Protein 1TUH (pdb70)

Solvent-accessible surface area: 7137 Å² total; per-residue (Å²): 144,120,4,52,105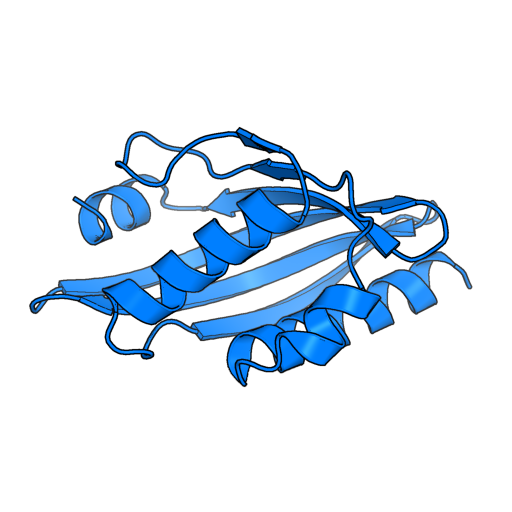,3,0,87,10,4,102,119,11,16,63,5,33,53,87,46,55,68,168,31,3,52,97,10,8,8,87,87,0,13,10,26,7,43,30,232,20,234,9,28,28,106,32,130,4,54,129,25,0,38,46,0,16,44,78,6,23,61,71,5,75,47,48,10,73,6,77,56,89,108,30,93,101,41,155,96,2,115,1,56,0,52,4,97,6,27,0,91,60,82,92,62,146,1,82,3,14,5,46,10,35,12,60,38,113,140,34,80,4,45,24,0,108,10,85,19,208,63,57,190,35,0,29,80,4,14,203

Radius of gyration: 13.91 Å; Cα contacts (8 Å, |Δi|>4): 269; chains: 1; bounding box: 38×31×29 Å

Nearest PDB structures (foldseek):
  1tuh-assembly1_A-2  TM=1.008E+00  e=2.191E-26  uncultured bacterium
  3g8z-assembly1_A-2  TM=9.277E-01  e=1.223E-09  Xanthomonas campestris pv. campestris
  3fgy-assembly1_B  TM=8.452E-01  e=3.085E-08  Paraburkholderia xenovorans LB400
  4j8t-assembly5_D-2  TM=7.776E-01  e=1.574E-06  Pseudomonas aeruginosa PAO1
  3dmc-assembly1_B  TM=8.198E-01  e=9.158E-06  Trichormus variabilis ATCC 29413

Foldseek 3Di:
DLQVLLLVLVVVLLVCLLVVVVVSNVVQADQQAWEAADDDFPLGDIQTGPVSVVVSSCCQCVQQVRFWHWAWDDWDTDPQNWIKTWTWIWGHHPHDIGTWIWIWIFDDDPRHTRYIYIDIPPSVRVRVRRD

InterPro domains:
  IPR032710 NTF2-like domain superfamily [SSF54427] (18-148)
  IPR037401 SnoaL-like domain [PF12680] (28-132)

Sequence (131 aa):
NEAEQNAETVRRGYAAFNSGDMKTLTELFDENASWHTPGRSRIAGDHKGREAIFAQFGRYGGETGGTFKAVLLHVLKSDDGRVIGIHRNTAERGGKRLDVGCCIVFEFKNGRVIDGREHFYDLYAWDEFWR

Organism: NCBI:txid77133

B-factor: mean 35.03, std 8.82, range [21.91, 70.05]

Secondary structure (DSSP, 8-state):
-HHHHHHHHHHHHHHHHHHT-HHHHHHHEEEEEEEEE-SSSTT-EEEESHHHHHHHHHHHHHTTTT--EEEEEEEEE-TTS-EEEEEEEEEEETTEEEEEEEEEEEEEETTEEEEEEEEESSHHHHHHHH-

CATH classification: 3.10.450.50

Structure (mmCIF, N/CA/C/O backbone):
data_1TUH
#
_entry.id   1TUH
#
_cell.length_a   60.728
_cell.length_b   60.728
_cell.length_c   89.910
_cell.angle_alpha   90.00
_cell.angle_beta   90.00
_cell.angle_gamma   90.00
#
_symmetry.space_group_name_H-M   'P 41 21 2'
#
loop_
_entity.id
_entity.type
_entity.pdbx_description
1 polymer 'hypothetical protein EGC068'
2 non-polymer 'ACETATE ION'
3 water water
#
loop_
_atom_site.group_PDB
_atom_site.id
_atom_site.type_symbol
_atom_site.label_atom_id
_atom_site.label_alt_id
_atom_site.label_comp_id
_atom_site.label_asym_id
_atom_site.label_entity_id
_atom_site.label_seq_id
_atom_site.pdbx_PDB_ins_code
_atom_site.Cartn_x
_atom_site.Cartn_y
_atom_site.Cartn_z
_atom_site.occupancy
_atom_site.B_iso_or_equiv
_atom_site.auth_seq_id
_atom_site.auth_comp_id
_atom_site.auth_asym_id
_atom_site.auth_atom_id
_atom_site.pdbx_PDB_model_num
ATOM 1 N N . ASN A 1 26 ? 19.006 29.278 41.491 1.00 45.03 19 ASN A N 1
ATOM 2 C CA . ASN 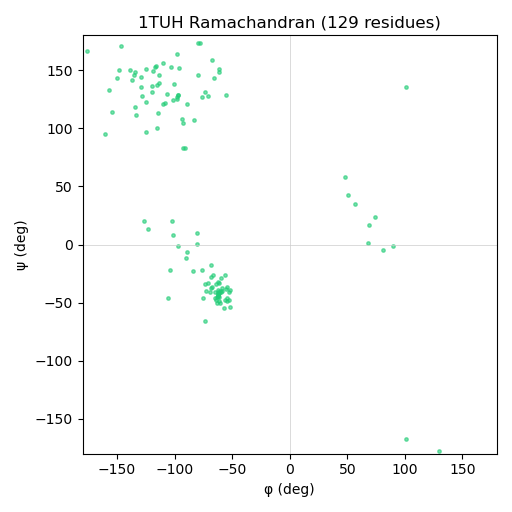A 1 26 ? 18.950 28.383 40.292 1.00 44.21 19 ASN A CA 1
ATOM 3 C C . ASN A 1 26 ? 17.533 27.937 39.875 1.00 42.10 19 ASN A C 1
ATOM 4 O O . ASN A 1 26 ? 16.570 28.099 40.613 1.00 39.35 19 ASN A O 1
ATOM 9 N N . GLU A 1 27 ? 17.441 27.429 38.659 1.00 40.68 20 GLU A N 1
ATOM 10 C CA . GLU A 1 27 ? 16.225 26.887 38.121 1.00 40.23 20 GLU A CA 1
ATOM 11 C C . GLU A 1 27 ? 15.651 25.840 39.061 1.00 35.83 20 GLU A C 1
ATOM 12 O O . GLU A 1 27 ? 14.442 25.841 39.328 1.00 34.32 20 GLU A O 1
ATOM 18 N N . ALA A 1 28 ? 16.507 24.939 39.515 1.00 34.00 21 ALA A N 1
ATOM 19 C CA . ALA A 1 28 ? 16.021 23.818 40.322 1.00 33.84 21 ALA A CA 1
ATOM 20 C C . ALA A 1 28 ? 15.392 24.354 41.608 1.00 32.93 21 ALA A C 1
ATOM 21 O O . ALA A 1 28 ? 14.326 23.901 42.015 1.00 29.79 21 ALA A O 1
ATOM 23 N N . GLU A 1 29 ? 16.014 25.347 42.250 1.00 31.40 22 GLU A N 1
ATOM 24 C CA . GLU A 1 29 ? 15.400 25.885 43.448 1.00 30.32 22 GLU A CA 1
ATOM 25 C C . GLU A 1 29 ? 14.162 26.695 43.200 1.00 28.41 22 GLU A C 1
ATOM 26 O O . GLU A 1 29 ? 13.233 26.659 43.986 1.00 26.65 22 GLU A O 1
ATOM 32 N N . GLN A 1 30 ? 14.080 27.407 42.078 1.00 28.10 23 GLN A N 1
ATOM 33 C CA . GLN A 1 30 ? 12.828 28.096 41.740 1.00 27.48 23 GLN A CA 1
ATOM 34 C C . GLN A 1 30 ? 11.686 27.084 41.557 1.00 25.96 23 GLN A C 1
ATOM 35 O O . GLN A 1 30 ? 10.611 27.276 42.024 1.00 25.46 23 GLN A O 1
ATOM 41 N N . ASN A 1 31 ? 12.004 25.970 40.941 1.00 24.93 24 ASN A N 1
ATOM 42 C CA . ASN A 1 31 ? 10.969 24.922 40.759 1.00 25.49 24 ASN A CA 1
ATOM 43 C C . ASN A 1 31 ? 10.573 24.325 42.092 1.00 23.95 24 ASN A C 1
ATOM 44 O O . ASN A 1 31 ? 9.404 24.059 42.319 1.00 25.17 24 ASN A O 1
ATOM 49 N N . ALA A 1 32 ? 11.526 24.169 43.029 1.00 24.77 25 ALA A N 1
ATOM 50 C CA . ALA A 1 32 ? 11.217 23.724 44.375 1.00 25.17 25 ALA A CA 1
ATOM 51 C C . ALA A 1 32 ? 10.297 24.716 45.069 1.00 24.39 25 ALA A C 1
ATOM 52 O O . ALA A 1 32 ? 9.351 24.309 45.753 1.00 23.58 25 ALA A O 1
ATOM 54 N N . GLU A 1 33 ? 10.586 26.034 44.951 1.00 25.16 26 GLU A N 1
ATOM 55 C CA . GLU A 1 33 ? 9.722 27.049 45.494 1.00 26.56 26 GLU A CA 1
ATOM 56 C C . GLU A 1 33 ? 8.311 26.974 44.920 1.00 25.72 26 GLU A C 1
ATOM 57 O O . GLU A 1 33 ? 7.329 27.180 45.612 1.00 26.13 26 GLU A O 1
ATOM 63 N N . THR A 1 34 ? 8.226 26.700 43.630 1.00 26.34 27 THR A N 1
ATOM 64 C CA . THR A 1 34 ? 6.913 26.614 42.975 1.00 25.73 27 THR A CA 1
ATOM 65 C C . THR A 1 34 ? 6.132 25.403 43.578 1.00 25.24 27 THR A C 1
ATOM 66 O O . THR A 1 34 ? 4.934 25.498 43.840 1.00 24.31 27 THR A O 1
ATOM 70 N N . VAL A 1 35 ? 6.840 24.282 43.799 1.00 24.27 28 VAL A N 1
ATOM 71 C CA . VAL A 1 35 ? 6.163 23.092 44.414 1.00 23.88 28 VAL A CA 1
ATOM 72 C C . VAL A 1 35 ? 5.644 23.458 45.788 1.00 23.80 28 VAL A C 1
ATOM 73 O O . VAL A 1 35 ? 4.519 23.092 46.159 1.00 23.43 28 VAL A O 1
ATOM 77 N N . ARG A 1 36 ? 6.465 24.155 46.600 1.00 23.35 29 ARG A N 1
ATOM 78 C CA . ARG A 1 36 ? 6.001 24.511 47.921 1.00 25.00 29 ARG A CA 1
ATOM 79 C C . ARG A 1 36 ? 4.759 25.415 47.910 1.00 24.57 29 ARG A C 1
ATOM 80 O O . ARG A 1 36 ? 3.828 25.217 48.721 1.00 28.25 29 ARG A O 1
ATOM 88 N N . ARG A 1 37 ? 4.761 26.376 47.006 1.00 27.90 30 ARG A N 1
ATOM 89 C CA . ARG A 1 37 ? 3.637 27.287 46.778 1.00 29.25 30 ARG A CA 1
ATOM 90 C C . ARG A 1 37 ? 2.409 26.495 46.358 1.00 28.58 30 ARG A C 1
ATOM 91 O O . ARG A 1 37 ? 1.309 26.792 46.784 1.00 27.02 30 ARG A O 1
ATOM 99 N N . GLY A 1 38 ? 2.613 25.482 45.520 1.00 28.20 31 GLY A N 1
ATOM 100 C CA . GLY A 1 38 ? 1.492 24.658 45.074 1.00 28.04 31 GLY A CA 1
ATOM 101 C C . GLY A 1 38 ? 0.885 23.786 46.140 1.00 27.16 31 GLY A C 1
ATOM 102 O O . GLY A 1 38 ? -0.320 23.700 46.245 1.00 27.28 31 GLY A O 1
ATOM 103 N N . TYR A 1 39 ? 1.697 23.174 47.002 1.00 27.77 32 TYR A N 1
ATOM 104 C CA . TYR A 1 39 ? 1.073 22.405 48.092 1.00 26.57 32 TYR A CA 1
ATOM 105 C C . TYR A 1 39 ? 0.229 23.344 49.011 1.00 28.31 32 TYR A C 1
ATOM 106 O O . TYR A 1 39 ? -0.859 22.971 49.488 1.00 27.43 32 TYR A O 1
ATOM 115 N N . ALA A 1 40 ? 0.780 24.537 49.283 1.00 30.01 33 ALA A N 1
ATOM 116 C CA . ALA A 1 40 ? 0.096 25.540 50.154 1.00 30.21 33 ALA A CA 1
ATOM 117 C C . ALA A 1 40 ? -1.210 25.991 49.529 1.00 29.76 33 ALA A C 1
ATOM 118 O O . ALA A 1 40 ? -2.241 25.990 50.187 1.00 30.34 33 ALA A O 1
ATOM 120 N N . ALA A 1 41 ? -1.173 26.280 48.246 1.00 31.37 34 ALA A N 1
ATOM 121 C CA . ALA A 1 41 ? -2.385 26.684 47.494 1.00 31.58 34 ALA A CA 1
ATOM 122 C C . ALA A 1 41 ? -3.410 25.541 47.334 1.00 32.95 34 ALA A C 1
ATOM 123 O O . ALA A 1 41 ? -4.614 25.750 47.477 1.00 32.69 34 ALA A O 1
ATOM 125 N N . PHE A 1 42 ? -2.929 24.322 47.142 1.00 32.84 35 PHE A N 1
ATOM 126 C CA . PHE A 1 42 ? -3.791 23.168 47.187 1.00 33.28 35 PHE A CA 1
ATOM 127 C C . PHE A 1 42 ? -4.447 23.051 48.543 1.00 34.02 35 PHE A C 1
ATOM 128 O O . PHE A 1 42 ? -5.654 22.918 48.618 1.00 32.74 35 PHE A O 1
ATOM 136 N N . ASN A 1 43 ? -3.660 23.116 49.614 1.00 33.71 36 ASN A N 1
ATOM 137 C CA . ASN A 1 43 ? -4.201 22.864 50.941 1.00 35.73 36 ASN A CA 1
ATOM 138 C C . ASN A 1 43 ? -5.206 23.962 51.358 1.00 39.28 36 ASN A C 1
ATOM 139 O O . ASN A 1 43 ? 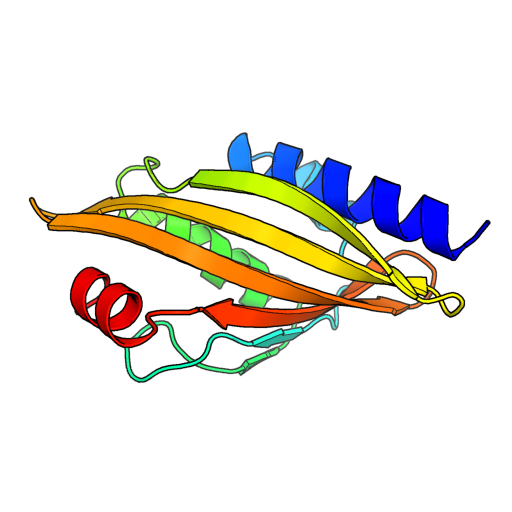-6.137 23.681 52.123 1.00 40.69 36 ASN A O 1
ATOM 144 N N . SER A 1 44 ? -5.064 25.168 50.807 1.00 40.60 37 SER A N 1
ATOM 145 C CA . SER A 1 44 ? -5.991 26.251 51.153 1.00 41.16 37 SER A CA 1
ATOM 146 C C . SER A 1 44 ? -7.113 26.429 50.147 1.00 42.95 37 SER A C 1
ATOM 147 O O . SER A 1 44 ? -7.984 27.277 50.336 1.00 42.99 37 SER A O 1
ATOM 150 N N . GLY A 1 45 ? -7.119 25.625 49.084 1.00 42.90 38 GLY A N 1
ATOM 151 C CA . GLY A 1 45 ? -8.127 25.732 48.023 1.00 42.83 38 GLY A CA 1
ATOM 152 C C . GLY A 1 45 ? -7.964 26.907 47.098 1.00 43.72 38 GLY A C 1
ATOM 153 O O . GLY A 1 45 ? -8.933 27.359 46.481 1.00 44.89 38 GLY A O 1
ATOM 154 N N . ASP A 1 46 ? -6.755 27.420 46.990 1.00 42.74 39 ASP A N 1
ATOM 155 C CA . ASP A 1 46 ? -6.491 28.631 46.258 1.00 43.27 39 ASP A CA 1
ATOM 156 C C . ASP A 1 46 ? -6.167 28.256 44.829 1.00 43.52 39 ASP A C 1
ATOM 157 O O . ASP A 1 46 ? -5.041 28.181 44.424 1.00 42.20 39 ASP A O 1
ATOM 162 N N . MET A 1 47 ? -7.230 28.051 44.057 1.00 45.35 40 MET A N 1
ATOM 163 C CA . MET A 1 47 ? -7.103 27.540 42.689 1.00 45.31 40 MET A CA 1
ATOM 164 C C . MET 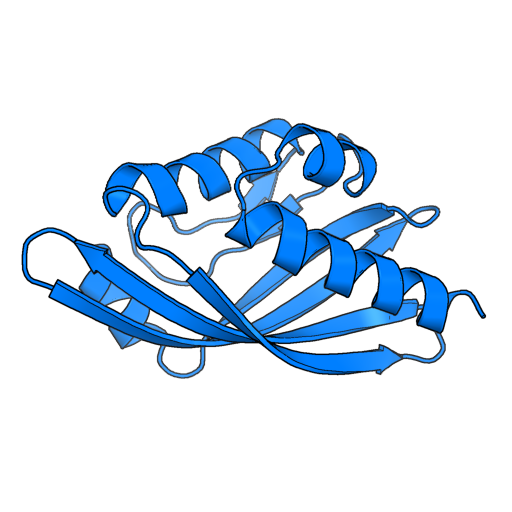A 1 47 ? -6.634 28.621 41.737 1.00 45.33 40 MET A C 1
ATOM 165 O O . MET A 1 47 ? -6.007 28.338 40.712 1.00 45.26 40 MET A O 1
ATOM 170 N N . LYS A 1 48 ? -6.830 29.889 42.077 1.00 46.45 41 LYS A N 1
ATOM 171 C CA . LYS A 1 48 ? -6.211 30.946 41.289 1.00 45.62 41 LYS A CA 1
ATOM 172 C C . LYS A 1 48 ? -4.656 30.915 41.265 1.00 45.02 41 LYS A C 1
ATOM 173 O O . LYS A 1 48 ? -4.001 31.046 40.200 1.00 44.27 41 LYS A O 1
ATOM 179 N N . THR A 1 49 ? -4.034 30.786 42.444 1.00 42.22 42 THR A N 1
ATOM 180 C CA . THR A 1 49 ? -2.593 30.628 42.458 1.00 41.31 42 THR A CA 1
ATOM 181 C C . THR A 1 49 ? -2.209 29.323 41.785 1.00 37.99 42 THR A C 1
ATOM 182 O O . THR A 1 49 ? -1.303 29.253 40.977 1.00 36.48 42 THR A O 1
ATOM 186 N N . LEU A 1 50 ? -2.913 28.263 42.130 1.00 39.60 43 LEU A N 1
ATOM 187 C CA . LEU A 1 50 ? -2.568 26.938 41.593 1.00 40.23 43 LEU A CA 1
ATOM 188 C C . LEU A 1 50 ? -2.522 26.955 40.033 1.00 40.94 43 LEU A C 1
ATOM 189 O O . LEU A 1 50 ? -1.615 26.390 39.389 1.00 40.48 43 LEU A O 1
ATOM 194 N N . THR A 1 51 ? -3.421 27.715 39.395 1.00 41.56 44 THR A N 1
ATOM 195 C CA . THR A 1 51 ? -3.369 28.007 37.925 1.00 41.08 44 THR A CA 1
ATOM 196 C C . THR A 1 51 ? -2.147 28.586 37.334 1.00 40.91 44 THR A C 1
ATOM 197 O O . THR A 1 51 ? -1.698 28.186 36.246 1.00 42.59 44 THR A O 1
ATOM 201 N N . GLU A 1 52 ? -1.634 29.581 38.007 1.00 39.07 45 GLU A N 1
ATOM 202 C CA . GLU A 1 52 ? -0.435 30.222 37.589 1.00 40.36 45 GLU A CA 1
ATOM 203 C C . GLU A 1 52 ? 0.683 29.201 37.548 1.00 38.12 45 GLU A C 1
ATOM 204 O O . GLU A 1 52 ? 1.653 29.416 36.857 1.00 40.41 45 GLU A O 1
ATOM 210 N N . LEU A 1 53 ? 0.623 28.163 38.377 1.00 34.44 46 LEU A N 1
ATOM 211 C CA . LEU A 1 53 ? 1.804 27.270 38.519 1.00 31.76 46 LEU A CA 1
ATOM 212 C C . LEU A 1 53 ? 1.849 26.103 37.564 1.00 29.83 46 LEU A C 1
ATOM 213 O O . LEU A 1 53 ? 2.862 25.374 37.543 1.00 29.13 46 LEU A O 1
ATOM 218 N N . PHE A 1 54 ? 0.742 25.836 36.869 1.00 28.90 47 PHE A N 1
ATOM 219 C CA . PHE A 1 54 ? 0.631 24.686 35.952 1.00 28.15 47 PHE A CA 1
ATOM 220 C C . PHE A 1 54 ? 0.501 25.176 34.505 1.00 27.33 47 PHE A C 1
ATOM 221 O O . PHE A 1 54 ? -0.228 26.127 34.251 1.00 27.36 47 PHE A O 1
ATOM 229 N N . ASP A 1 55 ? 1.175 24.506 33.612 1.00 26.33 48 ASP A N 1
ATOM 230 C CA . ASP A 1 55 ? 1.032 24.719 32.191 1.00 27.94 48 ASP A CA 1
ATOM 231 C C . ASP A 1 55 ? -0.399 24.287 31.849 1.00 28.16 48 ASP A C 1
ATOM 232 O O . ASP A 1 55 ? -0.891 23.314 32.380 1.00 26.85 48 ASP A O 1
ATOM 237 N N . GLU A 1 56 ? -1.039 25.004 30.916 1.00 28.46 49 GLU A N 1
ATOM 238 C CA . GLU A 1 56 ? -2.363 24.602 30.464 1.00 28.17 49 GLU A CA 1
ATOM 239 C C . GLU A 1 56 ? -2.466 23.167 29.903 1.00 27.61 49 GLU A C 1
ATOM 240 O O . GLU A 1 56 ? -3.567 22.654 29.863 1.00 29.27 49 GLU A O 1
ATOM 246 N N . ASN A 1 57 ? -1.361 22.605 29.367 1.00 26.91 50 ASN A N 1
ATOM 247 C CA . ASN A 1 57 ? -1.269 21.225 28.856 1.00 25.65 50 ASN A CA 1
ATOM 248 C C . ASN A 1 57 ? -0.562 20.231 29.801 1.00 25.72 50 ASN A C 1
ATOM 249 O O . ASN A 1 57 ? -0.220 19.141 29.368 1.00 24.86 50 ASN A O 1
ATOM 254 N N . ALA A 1 58 ? -0.487 20.589 31.097 1.00 25.83 51 ALA A N 1
ATOM 255 C CA . ALA A 1 58 ? 0.049 19.680 32.153 1.00 25.12 51 ALA A CA 1
ATOM 256 C C . ALA A 1 58 ? -0.820 18.412 32.241 1.00 25.54 51 ALA A C 1
ATOM 257 O O . ALA A 1 58 ? -2.048 18.471 32.029 1.00 25.75 51 ALA A O 1
ATOM 259 N N . SER A 1 59 ? -0.187 17.323 32.649 1.00 25.34 52 SER A N 1
ATOM 260 C CA . SER A 1 59 ? -0.856 16.084 33.042 1.00 25.74 52 SER A CA 1
ATOM 261 C C . SER A 1 59 ? -0.623 15.706 34.496 1.00 26.92 52 SER A C 1
ATOM 262 O O . SER A 1 59 ? 0.421 16.025 35.098 1.00 24.54 52 SER A O 1
ATOM 265 N N . TRP A 1 60 ? -1.575 14.983 35.058 1.00 25.48 53 TRP A N 1
ATOM 266 C CA . TRP A 1 60 ? -1.499 14.443 36.383 1.00 26.03 53 TRP A CA 1
ATOM 267 C C . TRP A 1 60 ? -1.810 12.946 36.375 1.00 27.91 53 TRP A C 1
ATOM 268 O O . TRP A 1 60 ? -2.778 12.502 35.753 1.00 30.05 53 TRP A O 1
ATOM 279 N N . HIS A 1 61 ? -0.928 12.149 36.960 1.00 27.00 54 HIS A N 1
ATOM 280 C CA . HIS A 1 61 ? -1.011 10.709 36.860 1.00 27.64 54 HIS A CA 1
ATOM 281 C C . HIS A 1 61 ? -1.290 10.099 38.231 1.00 28.74 54 HIS A C 1
ATOM 282 O O . HIS A 1 61 ? -0.515 10.200 39.148 1.00 26.76 54 HIS A O 1
ATOM 289 N N . THR A 1 62 ? -2.468 9.511 38.377 1.00 28.46 55 THR A N 1
ATOM 290 C CA . THR A 1 62 ? -2.861 8.848 39.580 1.00 28.95 55 THR A CA 1
ATOM 291 C C . THR A 1 62 ? -2.878 7.336 39.364 1.00 29.80 55 THR A C 1
ATOM 292 O O . THR A 1 62 ? -3.613 6.802 38.472 1.00 28.79 55 THR A O 1
ATOM 296 N N . PRO A 1 63 ? -2.110 6.618 40.154 1.00 30.61 56 PRO A N 1
ATOM 297 C CA . PRO A 1 63 ? -2.011 5.197 39.956 1.00 30.23 56 PRO A CA 1
ATOM 298 C C . PRO A 1 63 ? -3.246 4.497 40.567 1.00 30.17 56 PRO A C 1
ATOM 299 O O . PRO A 1 63 ? -4.047 5.109 41.296 1.00 28.81 56 PRO A O 1
ATOM 303 N N . GLY A 1 64 ? -3.316 3.197 40.317 1.00 32.43 57 GLY A N 1
ATOM 304 C CA . GLY A 1 64 ? -4.276 2.364 41.022 1.00 32.25 57 GLY A CA 1
ATOM 305 C C . GLY A 1 64 ? -5.513 2.042 40.224 1.00 35.46 57 GLY A C 1
ATOM 306 O O . GLY A 1 64 ? -5.564 2.248 39.021 1.00 32.52 57 GLY A O 1
ATOM 307 N N . ARG A 1 65 ? -6.489 1.514 40.935 1.00 37.48 58 ARG A N 1
ATOM 308 C CA . ARG A 1 65 ? -7.660 0.952 40.270 1.00 40.79 58 ARG A CA 1
ATOM 309 C C . ARG A 1 65 ? -8.954 1.582 40.715 1.00 42.02 58 ARG A C 1
ATOM 310 O O . ARG A 1 65 ? -9.994 1.059 40.416 1.00 45.95 58 ARG A O 1
ATOM 318 N N . SER A 1 66 ? -8.916 2.704 41.402 1.00 41.28 59 SER A N 1
ATOM 319 C CA . SER A 1 66 ? -10.108 3.373 41.853 1.00 41.13 59 SER A CA 1
ATOM 320 C C . SER A 1 66 ? -10.754 4.144 40.704 1.00 41.59 59 SER A C 1
ATOM 321 O O . SER A 1 66 ? -10.176 4.296 39.593 1.00 41.01 59 SER A O 1
ATOM 324 N N . ARG A 1 67 ? -11.927 4.682 41.001 1.00 44.01 60 ARG A N 1
ATOM 325 C CA . ARG A 1 67 ? -12.667 5.477 40.026 1.00 44.56 60 ARG A CA 1
ATOM 326 C C . ARG A 1 67 ? -11.941 6.810 39.738 1.00 44.27 60 ARG A C 1
ATOM 327 O O . ARG A 1 67 ? -12.218 7.458 38.718 1.00 44.57 60 ARG A O 1
ATOM 335 N N . ILE A 1 68 ? -11.020 7.213 40.604 1.00 42.59 61 ILE A N 1
ATOM 336 C CA . ILE A 1 68 ? -10.234 8.434 40.289 1.00 41.23 61 ILE A CA 1
ATOM 337 C C . ILE A 1 68 ? -8.813 8.228 39.740 1.00 39.59 61 ILE A C 1
ATOM 338 O O . ILE A 1 68 ? -8.098 9.212 39.499 1.00 37.34 61 ILE A O 1
ATOM 343 N N . ALA A 1 69 ? -8.459 6.983 39.432 1.00 38.52 62 ALA A N 1
ATOM 344 C CA . ALA A 1 69 ? -7.220 6.675 38.775 1.00 38.36 62 ALA A CA 1
ATOM 345 C C . ALA A 1 69 ? -7.142 7.177 37.352 1.00 38.35 62 ALA A C 1
ATOM 346 O O . ALA A 1 69 ? -8.162 7.357 36.699 1.00 38.32 62 ALA A O 1
ATOM 348 N N . GLY A 1 70 ? -5.915 7.323 36.861 1.00 35.02 63 GLY A N 1
ATOM 349 C CA . GLY A 1 70 ? -5.643 7.537 35.455 1.00 35.61 63 GLY A CA 1
ATOM 350 C C . GLY A 1 70 ? -4.731 8.701 35.166 1.00 33.99 63 GLY A C 1
ATOM 351 O O . GLY A 1 70 ? -4.293 9.400 36.093 1.00 31.64 63 GLY A O 1
ATOM 352 N N . ASP A 1 71 ? -4.534 8.916 33.883 1.00 32.76 64 ASP A N 1
ATOM 353 C CA . ASP A 1 71 ? -3.793 10.033 33.346 1.00 32.83 64 ASP A CA 1
ATOM 354 C C . ASP A 1 71 ? -4.820 11.097 33.054 1.00 33.54 64 ASP A C 1
ATOM 355 O O . ASP A 1 71 ? -5.689 10.908 32.193 1.00 36.34 64 ASP A O 1
ATOM 364 N N . HIS A 1 72 ? -4.813 12.143 33.857 1.00 30.15 65 HIS A N 1
ATOM 365 C CA . HIS A 1 72 ? -5.660 13.317 33.623 1.00 31.69 65 HIS A CA 1
ATOM 366 C C . HIS A 1 72 ? -4.820 14.323 32.803 1.00 31.24 65 HIS A C 1
ATOM 367 O O . HIS A 1 72 ? -3.936 14.996 33.360 1.00 29.62 65 HIS A O 1
ATOM 374 N N . LYS A 1 73 ? -5.108 14.431 31.508 1.00 31.80 66 LYS A N 1
ATOM 375 C CA . LYS A 1 73 ? -4.363 15.311 30.589 1.00 31.34 66 LYS A CA 1
ATOM 376 C C . LYS A 1 73 ? -5.066 16.642 30.401 1.00 32.10 66 LYS A C 1
ATOM 377 O O . LYS A 1 73 ? -6.300 16.697 30.057 1.00 30.34 66 LYS A O 1
ATOM 383 N N . GLY A 1 74 ? -4.307 17.724 30.595 1.00 30.31 67 GLY A N 1
ATOM 384 C CA . GLY A 1 74 ? -4.796 19.083 30.545 1.00 29.46 67 GLY A CA 1
ATOM 385 C C . GLY A 1 74 ? -4.998 19.623 31.927 1.00 29.15 67 GLY A C 1
ATOM 386 O O . GLY A 1 74 ? -5.575 18.959 32.807 1.00 28.67 67 GLY A O 1
ATOM 387 N N . ARG A 1 75 ? -4.560 20.856 32.132 1.00 29.53 68 ARG A N 1
ATOM 388 C CA . ARG A 1 75 ? -4.732 21.529 33.405 1.00 29.40 68 ARG A CA 1
ATOM 389 C C . ARG A 1 75 ? -6.170 21.531 33.926 1.00 29.99 68 ARG A C 1
ATOM 390 O O . ARG A 1 75 ? -6.455 21.328 35.094 1.00 27.99 68 ARG A O 1
ATOM 398 N N . GLU A 1 76 ? -7.122 21.706 33.017 1.00 30.04 69 GLU A N 1
ATOM 399 C CA . GLU A 1 76 ? -8.539 21.599 33.427 1.00 28.28 69 GLU A CA 1
ATOM 400 C C . GLU A 1 76 ? -8.913 20.229 34.033 1.00 28.41 69 GLU A C 1
ATOM 401 O O . GLU A 1 76 ? -9.712 20.181 34.982 1.00 27.09 69 GLU A O 1
ATOM 407 N N . ALA A 1 77 ? -8.337 19.139 33.496 1.00 28.57 70 ALA A N 1
ATOM 408 C CA . ALA A 1 77 ? -8.588 17.768 33.949 1.00 28.55 70 ALA A CA 1
ATOM 409 C C . ALA A 1 77 ? -7.874 17.578 35.282 1.00 29.59 70 ALA A C 1
ATOM 410 O O . ALA A 1 77 ? -8.401 16.964 36.196 1.00 28.87 70 ALA A O 1
ATOM 412 N N . ILE A 1 78 ? -6.724 18.234 35.435 1.00 29.19 71 ILE A N 1
ATOM 413 C CA . ILE A 1 78 ? -5.989 18.169 36.735 1.00 28.11 71 ILE A CA 1
ATOM 414 C C . ILE A 1 78 ? -6.829 18.787 37.805 1.00 28.06 71 ILE A C 1
ATOM 415 O O . ILE A 1 78 ? -6.988 18.254 38.898 1.00 26.93 71 ILE A O 1
ATOM 420 N N . PHE A 1 79 ? -7.313 19.980 37.547 1.00 27.79 72 PHE A N 1
ATOM 421 C CA . PHE A 1 79 ? -8.066 20.717 38.536 1.00 30.14 72 PHE A CA 1
ATOM 422 C C . PHE A 1 79 ? -9.439 20.091 38.861 1.00 30.51 72 PHE A C 1
ATOM 423 O O . PHE A 1 79 ? -9.931 20.224 40.009 1.00 32.26 72 PHE A O 1
ATOM 438 N N . ALA A 1 80 ? -10.007 19.390 37.893 1.00 31.32 73 ALA A N 1
ATOM 439 C CA . ALA A 1 80 ? -11.179 18.505 38.171 1.00 31.58 73 ALA A CA 1
ATOM 440 C C . ALA A 1 80 ? -10.808 17.383 39.150 1.00 31.64 73 ALA A C 1
ATOM 441 O O . ALA A 1 80 ? -11.545 17.096 40.104 1.00 32.17 73 ALA A O 1
ATOM 443 N N . GLN A 1 81 ? -9.658 16.765 38.928 1.00 31.14 74 GLN A N 1
ATOM 444 C CA . GLN A 1 81 ? -9.148 15.762 39.895 1.00 31.14 74 GLN A CA 1
ATOM 445 C C . GLN A 1 81 ? -9.018 16.364 41.241 1.00 30.25 74 GLN A C 1
ATOM 446 O O . GLN A 1 81 ? -9.467 15.777 42.245 1.00 31.33 74 GLN A O 1
ATOM 452 N N . PHE A 1 82 ? -8.283 17.462 41.339 1.00 30.13 75 PHE A N 1
ATOM 453 C CA . PHE A 1 82 ? -8.145 18.164 42.616 1.00 32.20 75 PHE A CA 1
ATOM 454 C C . PHE A 1 82 ? -9.513 18.506 43.260 1.00 34.36 75 PHE A C 1
ATOM 455 O O . PHE A 1 82 ? -9.715 18.335 44.479 1.00 34.44 75 PHE A O 1
ATOM 463 N N . GLY A 1 83 ? -10.456 18.941 42.430 1.00 35.78 76 GLY A N 1
ATOM 464 C CA . GLY A 1 83 ? -11.806 19.219 42.901 1.00 36.35 76 GLY A CA 1
ATOM 465 C C . GLY A 1 83 ? -12.487 17.987 43.469 1.00 37.19 76 GLY A C 1
ATOM 466 O O . GLY A 1 83 ? -13.270 18.118 44.434 1.00 40.60 76 GLY A O 1
ATOM 467 N N . ARG A 1 84 ? -12.199 16.806 42.931 1.00 37.65 77 ARG A N 1
ATOM 468 C CA . ARG A 1 84 ? -12.749 15.559 43.493 1.00 38.23 77 ARG A CA 1
ATOM 469 C C . ARG A 1 84 ? -12.073 15.209 44.814 1.00 37.66 77 ARG A C 1
ATOM 470 O O . ARG A 1 84 ? -12.722 14.724 45.753 1.00 37.97 77 ARG A O 1
ATOM 478 N N . TYR A 1 85 ? -10.757 15.417 44.898 1.00 36.55 78 TYR A N 1
ATOM 479 C CA . TYR A 1 85 ? -10.043 15.202 46.148 1.00 36.07 78 TYR A CA 1
ATOM 480 C C . TYR A 1 85 ? -10.712 15.952 47.310 1.00 37.45 78 TYR A C 1
ATOM 481 O O . TYR A 1 85 ? -10.983 15.380 48.349 1.00 37.16 78 TYR A O 1
ATOM 490 N N . GLY A 1 86 ? -10.918 17.239 47.150 1.00 38.44 79 GLY A N 1
ATOM 491 C CA . GLY A 1 86 ? -11.567 18.051 48.174 1.00 40.05 79 GLY A CA 1
ATOM 492 C C . GLY A 1 86 ? -13.067 17.824 48.240 1.00 41.86 79 GLY A C 1
ATOM 493 O O . GLY A 1 86 ? -13.609 17.628 49.333 1.00 42.16 79 GLY A O 1
ATOM 494 N N . GLY A 1 87 ? -13.711 17.804 47.073 1.00 42.80 80 GLY A N 1
ATOM 495 C CA . GLY A 1 87 ? -15.177 17.657 46.969 1.00 43.71 80 GLY A CA 1
ATOM 496 C C . GLY A 1 87 ? -15.723 16.423 47.643 1.00 44.65 80 GLY A C 1
ATOM 497 O O . GLY A 1 87 ? -16.670 16.501 48.443 1.00 45.72 80 GLY A O 1
ATOM 498 N N . GLU A 1 88 ? -15.090 15.294 47.361 1.00 44.53 81 GLU A N 1
ATOM 499 C CA . GLU A 1 88 ? -15.538 13.998 47.827 1.00 44.77 81 GLU A CA 1
ATOM 500 C C . GLU A 1 88 ? -15.158 13.645 49.263 1.00 44.38 81 GLU A C 1
ATOM 501 O O . GLU A 1 88 ? -15.500 12.561 49.725 1.00 45.01 81 GLU A O 1
ATOM 507 N N . THR A 1 89 ? -14.476 14.545 49.958 1.00 43.00 82 THR A N 1
ATOM 508 C CA . THR A 1 89 ? -14.076 14.308 51.348 1.00 43.00 82 THR A CA 1
ATOM 509 C C . THR A 1 89 ? -14.537 15.448 52.246 1.00 43.38 82 THR A C 1
ATOM 510 O O . THR A 1 89 ? -14.007 15.638 53.331 1.00 44.96 82 THR A O 1
ATOM 514 N N . GLY A 1 90 ? -15.529 16.211 51.789 1.00 45.19 83 GLY A N 1
ATOM 515 C CA . GLY A 1 90 ? -16.075 17.339 52.552 1.00 44.43 83 GLY A CA 1
ATOM 516 C C . GLY A 1 90 ? -14.997 18.312 52.895 1.00 44.55 83 GLY A C 1
ATOM 517 O O . GLY A 1 90 ? -15.012 18.934 53.969 1.00 44.60 83 GLY A O 1
ATOM 518 N N . GLY A 1 91 ? -14.038 18.452 51.967 1.00 43.03 84 GLY A N 1
ATOM 519 C CA . GLY A 1 91 ? -12.927 19.342 52.169 1.00 41.73 84 GLY A CA 1
ATOM 520 C C . GLY A 1 91 ? -11.913 18.968 53.231 1.00 40.09 84 GLY A C 1
ATOM 521 O O . GLY A 1 91 ? -11.124 19.805 53.626 1.00 40.87 84 GLY A O 1
ATOM 522 N N . THR A 1 92 ? -11.909 17.721 53.673 1.00 40.55 85 THR A N 1
ATOM 523 C CA . THR A 1 92 ? -10.930 17.256 54.673 1.00 39.43 85 THR A CA 1
ATOM 524 C C . THR A 1 92 ? -9.563 16.835 54.052 1.00 38.78 85 THR A C 1
ATOM 525 O O . THR A 1 92 ? -8.578 16.754 54.737 1.00 37.63 85 THR A O 1
ATOM 529 N N . PHE A 1 93 ? -9.562 16.499 52.782 1.00 37.57 86 PHE A N 1
ATOM 530 C CA . PHE A 1 93 ? -8.343 16.049 52.115 1.00 37.00 86 PHE A CA 1
ATOM 531 C C . PHE A 1 93 ? -7.237 17.095 52.273 1.00 36.76 86 PHE A C 1
ATOM 532 O O . PHE A 1 93 ? -7.417 18.261 51.954 1.00 35.69 86 PHE A O 1
ATOM 540 N N . LYS A 1 94 ? -6.085 16.617 52.741 1.00 36.51 87 LYS A N 1
ATOM 541 C CA . LYS A 1 94 ? -4.866 17.406 52.927 1.00 37.00 87 LYS A CA 1
ATOM 542 C C . LYS A 1 94 ? -3.654 16.689 52.401 1.00 35.47 87 LYS A C 1
ATOM 543 O O . LYS A 1 94 ? -3.546 15.464 52.455 1.00 36.15 87 LYS A O 1
ATOM 549 N N . ALA A 1 95 ? -2.711 17.485 51.926 1.00 35.13 88 ALA A N 1
ATOM 550 C CA . ALA A 1 95 ? -1.371 17.002 51.588 1.00 35.06 88 ALA A CA 1
ATOM 551 C C . ALA A 1 95 ? -0.348 17.633 52.497 1.00 35.73 88 ALA A C 1
ATOM 552 O O . ALA A 1 95 ? 0.066 18.763 52.259 1.00 38.39 88 ALA A O 1
ATOM 554 N N . VAL A 1 96 ? 0.087 16.899 53.515 1.00 35.29 89 VAL A N 1
ATOM 555 C CA . VAL A 1 96 ? 1.075 17.403 54.475 1.00 33.67 89 VAL A CA 1
ATOM 556 C C . VAL A 1 96 ? 2.477 17.218 53.932 1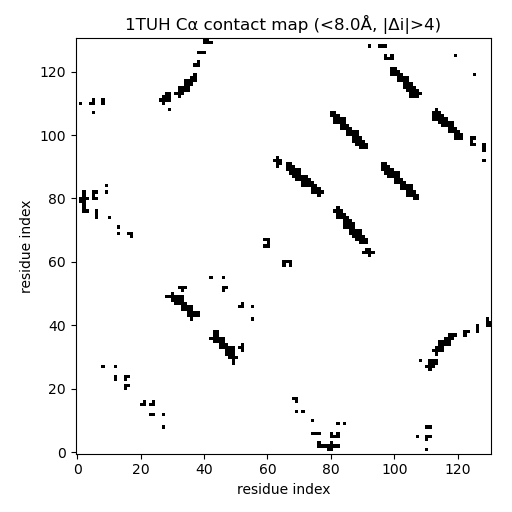.00 31.33 89 VAL A C 1
ATOM 557 O O . VAL A 1 96 ? 2.975 16.111 53.887 1.00 30.22 89 VAL A O 1
ATOM 561 N N . LEU A 1 97 ? 3.102 18.297 53.532 1.00 28.93 90 LEU A N 1
ATOM 562 C CA . LEU A 1 97 ? 4.402 18.220 52.879 1.00 28.02 90 LEU A CA 1
ATOM 563 C C . LEU A 1 97 ? 5.523 17.958 53.877 1.00 27.81 90 LEU A C 1
ATOM 564 O O . LEU A 1 97 ? 5.658 18.681 54.881 1.00 27.46 90 LEU A O 1
ATOM 569 N N . LEU A 1 98 ? 6.311 16.941 53.613 1.00 26.94 91 LEU A N 1
ATOM 570 C CA . LEU A 1 98 ? 7.350 16.543 54.502 1.00 29.58 91 LEU A CA 1
ATOM 571 C C . LEU A 1 98 ? 8.737 16.927 53.994 1.00 28.41 91 LEU A C 1
ATOM 572 O O . LEU A 1 98 ? 9.542 17.423 54.737 1.00 27.92 91 LEU A O 1
ATOM 577 N N . HIS A 1 99 ? 9.020 16.678 52.709 1.00 28.61 92 HIS A N 1
ATOM 578 C CA . HIS A 1 99 ? 10.293 16.991 52.118 1.00 27.84 92 HIS A CA 1
ATOM 579 C C . HIS A 1 99 ? 10.179 17.348 50.647 1.00 26.02 92 HIS A C 1
ATOM 580 O O . HIS A 1 99 ? 9.249 16.917 49.949 1.00 26.91 92 HIS A O 1
ATOM 587 N N . VAL A 1 100 ? 11.096 18.198 50.208 1.00 25.47 93 VAL A N 1
ATOM 588 C CA . VAL A 1 100 ? 11.187 18.595 48.801 1.00 26.35 93 VAL A CA 1
ATOM 589 C C . VAL A 1 100 ? 12.611 18.297 48.293 1.00 27.51 93 VAL A C 1
ATOM 590 O O . VAL A 1 100 ? 13.599 18.755 48.854 1.00 27.83 93 VAL A O 1
ATOM 594 N N . LEU A 1 101 ? 12.693 17.496 47.243 1.00 24.89 94 LEU A N 1
ATOM 595 C CA . LEU A 1 101 ? 13.926 17.137 46.604 1.00 26.97 94 LEU A CA 1
ATOM 596 C C . LEU A 1 101 ? 14.004 17.650 45.149 1.00 26.96 94 LEU A C 1
ATOM 597 O O . LEU A 1 101 ? 12.957 17.823 44.482 1.00 26.11 94 LEU A O 1
ATOM 602 N N . LYS A 1 102 ? 15.233 17.866 44.662 1.0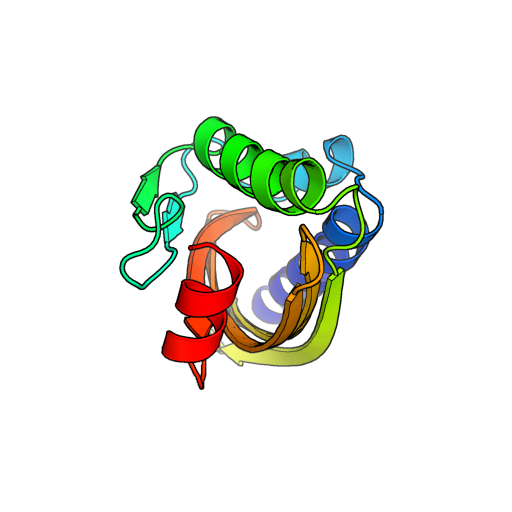0 26.68 95 LYS A N 1
ATOM 603 C CA . LYS A 1 102 ? 15.503 18.487 43.353 1.00 29.26 95 LYS A CA 1
ATOM 604 C C . LYS A 1 102 ? 16.547 17.729 42.630 1.00 29.08 95 LYS A C 1
ATOM 605 O O . LYS A 1 102 ? 17.566 17.293 43.222 1.00 29.28 95 LYS A O 1
ATOM 611 N N . SER A 1 103 ? 16.420 17.670 41.316 1.00 29.39 96 SER A N 1
ATOM 612 C CA . SER A 1 103 ? 17.528 17.256 40.511 1.00 32.22 96 SER A CA 1
ATOM 613 C C . SER A 1 103 ? 18.189 18.534 40.008 1.00 34.52 96 SER A C 1
ATOM 614 O O . SER A 1 103 ? 17.592 19.634 39.976 1.00 33.67 96 SER A O 1
ATOM 617 N N . ASP A 1 104 ? 19.405 18.360 39.539 1.00 37.09 97 ASP A N 1
ATOM 618 C CA . ASP A 1 104 ? 20.191 19.497 39.126 1.00 40.18 97 ASP A CA 1
ATOM 619 C C . ASP A 1 104 ? 19.463 20.099 37.958 1.00 41.37 97 ASP A C 1
ATOM 620 O O . ASP A 1 104 ? 19.490 21.326 37.813 1.00 42.05 97 ASP A O 1
ATOM 625 N N . ASP A 1 105 ? 18.806 19.245 37.145 1.00 41.73 98 ASP A N 1
ATOM 626 C CA . ASP A 1 105 ? 18.034 19.678 35.971 1.00 43.04 98 ASP A CA 1
ATOM 627 C C . ASP A 1 105 ? 16.574 20.241 36.208 1.00 42.26 98 ASP A C 1
ATOM 628 O O . ASP A 1 105 ? 15.854 20.491 35.238 1.00 43.24 98 ASP A O 1
ATOM 633 N N . GLY A 1 106 ? 16.194 20.486 37.460 1.00 38.92 99 GLY A N 1
ATOM 634 C CA . GLY A 1 106 ? 14.926 21.122 37.784 1.00 37.62 99 GLY A CA 1
ATOM 635 C C . GLY A 1 106 ? 13.680 20.231 37.994 1.00 35.02 99 GLY A C 1
ATOM 636 O O . GLY A 1 106 ? 12.604 20.775 38.242 1.00 31.49 99 GLY A O 1
ATOM 637 N N . ARG A 1 107 ? 13.816 18.900 37.846 1.00 31.94 100 ARG A N 1
ATOM 638 C CA . ARG A 1 107 ? 12.781 17.965 38.332 1.00 31.31 100 ARG A CA 1
ATOM 639 C C . ARG A 1 107 ? 12.691 18.168 39.826 1.00 28.16 100 ARG A C 1
ATOM 640 O O . ARG A 1 107 ? 13.724 18.400 40.492 1.00 25.32 100 ARG A O 1
ATOM 648 N N . VAL A 1 108 ? 11.497 17.974 40.388 1.00 24.68 101 VAL A N 1
ATOM 649 C CA . VAL A 1 108 ? 11.284 18.136 41.831 1.00 24.68 101 VAL A CA 1
ATOM 650 C C . VAL A 1 108 ? 10.425 16.976 42.301 1.00 24.08 101 VAL A C 1
ATOM 651 O O . VAL A 1 108 ? 9.525 16.555 41.558 1.00 23.57 101 VAL A O 1
ATOM 655 N N . ILE A 1 109 ? 10.716 16.452 43.477 1.00 22.80 102 ILE A N 1
ATOM 656 C CA . ILE A 1 109 ? 9.757 15.577 44.169 1.00 24.09 102 ILE A CA 1
ATOM 657 C C . ILE A 1 109 ? 9.297 16.231 45.466 1.00 24.81 102 ILE A C 1
ATOM 658 O O . ILE A 1 109 ? 10.110 16.761 46.257 1.00 24.42 102 ILE A O 1
ATOM 663 N N . GLY A 1 110 ? 7.998 16.116 45.680 1.00 24.59 103 GLY A N 1
ATOM 664 C CA . GLY A 1 110 ? 7.392 16.394 46.981 1.00 24.27 103 GLY A CA 1
ATOM 665 C C . GLY A 1 110 ? 7.125 15.036 47.650 1.00 24.86 103 GLY A C 1
ATOM 666 O O . GLY A 1 110 ? 6.539 14.159 47.039 1.00 25.05 103 GLY A O 1
ATOM 667 N N . ILE A 1 111 ? 7.653 14.838 48.857 1.00 24.39 104 ILE A N 1
ATOM 668 C CA . ILE A 1 111 ? 7.240 13.707 49.742 1.00 24.18 104 ILE A CA 1
ATOM 669 C C . ILE A 1 111 ? 6.239 14.268 50.706 1.00 24.38 104 ILE A C 1
ATOM 670 O O . ILE A 1 111 ? 6.534 15.219 51.457 1.00 25.74 104 ILE A O 1
ATOM 675 N N . HIS A 1 112 ? 5.086 13.636 50.782 1.00 26.42 105 HIS A N 1
ATOM 676 C CA . HIS A 1 112 ? 3.975 14.094 51.616 1.00 26.86 105 HIS A CA 1
ATOM 677 C C . HIS A 1 112 ? 3.155 12.918 52.187 1.00 27.72 105 HIS A C 1
ATOM 678 O O . HIS A 1 112 ? 3.348 11.756 51.817 1.00 28.52 105 HIS A O 1
ATOM 685 N N . ARG A 1 113 ? 2.256 13.273 53.092 1.00 29.75 106 ARG A N 1
ATOM 686 C CA . ARG A 1 113 ? 1.203 12.350 53.555 1.00 31.65 106 ARG A CA 1
ATOM 687 C C . ARG A 1 113 ? -0.157 12.964 53.229 1.00 31.21 106 ARG A C 1
ATOM 688 O O . ARG A 1 113 ? -0.397 14.140 53.531 1.00 32.38 106 ARG A O 1
ATOM 696 N N . ASN A 1 114 ? -1.044 12.181 52.626 1.00 31.49 107 ASN A N 1
ATOM 697 C CA . ASN A 1 114 ? -2.411 12.572 52.393 1.00 31.27 107 ASN A CA 1
ATOM 698 C C . ASN A 1 114 ? -3.287 11.998 53.512 1.00 33.23 107 ASN A C 1
ATOM 699 O O . ASN A 1 114 ? -3.171 10.810 53.849 1.00 33.10 107 ASN A O 1
ATOM 704 N N . THR A 1 115 ? -4.065 12.881 54.100 1.00 33.44 108 THR A N 1
ATOM 705 C CA . THR A 1 115 ? -5.081 12.502 55.072 1.00 35.90 108 THR A CA 1
ATOM 706 C C . THR A 1 115 ? -6.426 13.034 54.639 1.00 36.83 108 THR A C 1
ATOM 707 O O . THR A 1 115 ? -6.535 14.052 53.940 1.00 35.42 108 THR A O 1
ATOM 711 N N . ALA A 1 116 ? -7.484 12.327 55.029 1.00 38.81 109 ALA A N 1
ATOM 712 C CA . ALA A 1 116 ? -8.826 12.739 54.624 1.00 39.94 109 ALA A CA 1
ATOM 713 C C . ALA A 1 116 ? -9.853 11.813 55.291 1.00 41.80 109 ALA A C 1
ATOM 714 O O . ALA A 1 116 ? -9.488 10.746 55.756 1.00 40.70 109 ALA A O 1
ATOM 716 N N . GLU A 1 117 ? -11.125 12.227 55.249 1.00 44.33 110 GLU A N 1
ATOM 717 C CA . GLU A 1 117 ? -12.244 11.385 55.672 1.00 47.44 110 GLU A CA 1
ATOM 718 C C . GLU A 1 117 ? -13.303 11.363 54.592 1.00 48.04 110 GLU A C 1
ATOM 719 O O . GLU A 1 117 ? -13.566 12.368 53.924 1.00 47.07 110 GLU A O 1
ATOM 725 N N . ARG A 1 118 ? -13.928 10.212 54.449 1.00 49.79 111 ARG A N 1
ATOM 726 C CA . ARG A 1 118 ? -14.987 10.040 53.471 1.00 51.98 111 ARG A CA 1
ATOM 727 C C . ARG A 1 118 ? -15.915 8.919 53.927 1.00 52.62 111 ARG A C 1
ATOM 728 O O . ARG A 1 118 ? -15.506 7.748 53.983 1.00 54.47 111 ARG A O 1
ATOM 736 N N . GLY A 1 119 ? -17.154 9.274 54.244 1.00 53.61 112 GLY A N 1
ATOM 737 C CA . GLY A 1 119 ? -18.150 8.280 54.665 1.00 53.23 112 GLY A CA 1
ATOM 738 C C . GLY A 1 119 ? -17.633 7.325 55.722 1.00 53.07 112 GLY A C 1
ATOM 739 O O . GLY A 1 119 ? -17.584 6.126 55.505 1.00 54.72 112 GLY A O 1
ATOM 740 N N . GLY A 1 120 ? -17.199 7.847 56.853 1.00 52.75 113 GLY A N 1
ATOM 741 C CA . GLY A 1 120 ? -16.666 6.971 57.909 1.00 52.26 113 GLY A CA 1
ATOM 742 C C . GLY A 1 120 ? -15.338 6.241 57.656 1.00 52.39 113 GLY A C 1
ATOM 743 O O . GLY A 1 120 ? -14.871 5.479 58.534 1.00 53.00 113 GLY A O 1
ATOM 744 N N . LYS A 1 121 ? -14.701 6.452 56.500 1.00 50.83 114 LYS A N 1
ATOM 745 C CA . LYS A 1 121 ? -13.350 5.920 56.293 1.00 49.47 114 LYS A CA 1
ATOM 746 C C . LYS A 1 121 ? -12.343 7.040 56.437 1.00 47.83 114 LYS A C 1
ATOM 747 O O . LYS A 1 121 ? -12.674 8.190 56.191 1.00 45.90 114 LYS A O 1
ATOM 753 N N . ARG A 1 122 ? -11.121 6.674 56.837 1.00 46.55 115 ARG A N 1
ATOM 754 C CA . ARG A 1 122 ? -10.053 7.628 57.053 1.00 44.99 115 ARG A CA 1
ATOM 755 C C . ARG A 1 122 ? -8.891 7.282 56.097 1.00 42.58 115 ARG A C 1
ATOM 756 O O . ARG A 1 122 ? -8.592 6.124 55.849 1.00 41.18 115 ARG A O 1
ATOM 764 N N . LEU A 1 123 ? -8.322 8.319 55.484 1.00 39.82 116 LEU A N 1
ATOM 765 C CA . LEU A 1 123 ? -7.133 8.170 54.633 1.00 38.39 116 LEU A CA 1
ATOM 766 C C . LEU A 1 123 ? -5.902 8.583 55.384 1.00 34.65 116 LEU A C 1
ATOM 767 O O . LEU A 1 123 ? -5.895 9.590 56.056 1.00 33.47 116 LEU A O 1
ATOM 772 N N . ASP A 1 124 ? -4.846 7.824 55.234 1.00 35.68 117 ASP A N 1
ATOM 773 C CA . ASP A 1 124 ? -3.529 8.219 55.785 1.00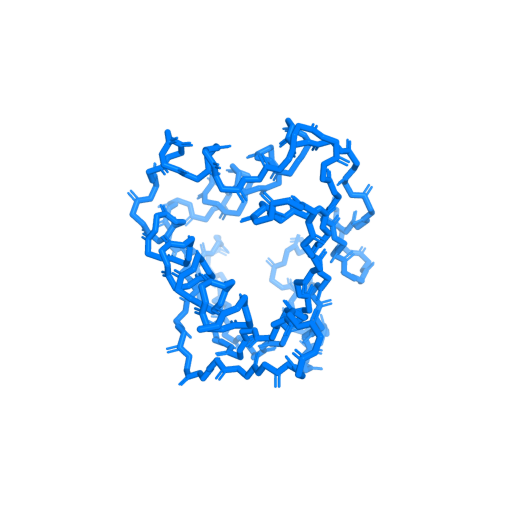 35.96 117 ASP A CA 1
ATOM 774 C C . ASP A 1 124 ? -2.480 7.429 55.057 1.00 35.26 117 ASP A C 1
ATOM 775 O O . ASP A 1 124 ? -2.174 6.273 55.388 1.00 34.64 117 ASP A O 1
ATOM 780 N N . VAL A 1 125 ? -1.927 8.051 54.004 1.00 32.62 118 VAL A N 1
ATOM 781 C CA . VAL A 1 125 ? -1.010 7.338 53.131 1.00 31.09 118 VAL A CA 1
ATOM 782 C C . VAL A 1 125 ? 0.169 8.243 52.754 1.00 28.88 118 VAL A C 1
ATOM 783 O O . VAL A 1 125 ? 0.050 9.459 52.776 1.00 28.44 118 VAL A O 1
ATOM 787 N N . GLY A 1 126 ? 1.317 7.641 52.507 1.00 26.99 119 GLY A N 1
ATOM 788 C CA . GLY A 1 126 ? 2.500 8.436 52.135 1.00 28.34 119 GLY A CA 1
ATOM 789 C C . GLY A 1 126 ? 2.578 8.437 50.623 1.00 26.69 119 GLY A C 1
ATOM 790 O O . GLY A 1 126 ? 2.195 7.470 49.953 1.00 25.80 119 GLY A O 1
ATOM 791 N N . CYS A 1 127 ? 3.168 9.496 50.067 1.00 27.04 120 CYS A N 1
ATOM 792 C CA . CYS A 1 127 ? 3.249 9.633 48.608 1.00 25.41 120 CYS A CA 1
ATOM 793 C C . CYS A 1 127 ? 4.505 10.419 48.217 1.00 24.00 120 CYS A C 1
ATOM 794 O O . CYS A 1 127 ? 4.897 11.316 48.962 1.00 23.34 120 CYS A O 1
ATOM 797 N N . CYS A 1 128 ? 5.144 10.036 47.109 1.00 22.92 121 CYS A N 1
ATOM 798 C CA . CYS A 1 128 ? 6.105 10.917 46.384 1.00 24.06 121 CYS A CA 1
ATOM 799 C C . CYS A 1 128 ? 5.499 11.344 45.054 1.00 25.21 121 CYS A C 1
ATOM 800 O O . CYS A 1 128 ? 5.118 10.486 44.232 1.00 25.11 121 CYS A O 1
ATOM 803 N N . ILE A 1 129 ? 5.365 12.665 44.865 1.00 24.31 122 ILE A N 1
ATOM 804 C CA . ILE A 1 129 ? 4.978 13.177 43.556 1.00 24.13 122 ILE A CA 1
ATOM 805 C C . ILE A 1 129 ? 6.173 13.625 42.817 1.00 23.98 122 ILE A C 1
ATOM 806 O O . ILE A 1 129 ? 6.940 14.446 43.346 1.00 21.91 122 ILE A O 1
ATOM 811 N N . VAL A 1 130 ? 6.361 13.088 41.610 1.00 23.69 123 VAL A N 1
ATOM 812 C CA . VAL A 1 130 ? 7.414 13.581 40.678 1.00 24.18 123 VAL A CA 1
ATOM 813 C C . VAL A 1 130 ? 6.811 14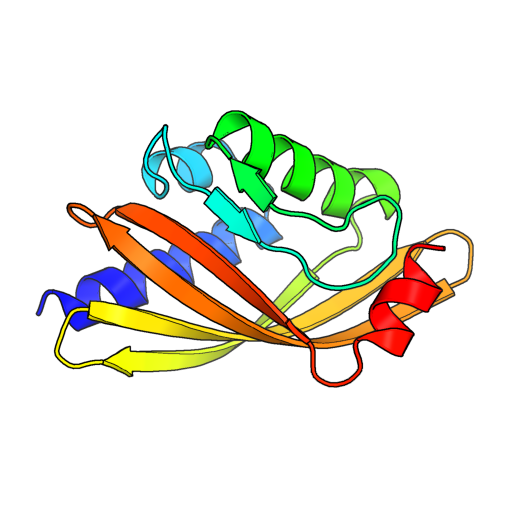.686 39.824 1.00 24.83 123 VAL A C 1
ATOM 814 O O . VAL A 1 130 ? 5.842 14.475 39.168 1.00 23.52 123 VAL A O 1
ATOM 818 N N . PHE A 1 131 ? 7.398 15.884 39.891 1.00 23.90 124 PHE A N 1
ATOM 819 C CA . PHE A 1 131 ? 7.042 17.071 39.106 1.00 24.82 124 PHE A CA 1
ATOM 820 C C . PHE A 1 131 ? 8.100 17.326 38.027 1.00 25.90 124 PHE A C 1
ATOM 821 O O . PHE A 1 131 ? 9.307 17.423 38.286 1.00 25.79 124 PHE A O 1
ATOM 829 N N . GLU A 1 132 ? 7.602 17.503 36.820 1.00 26.43 125 GLU A N 1
ATOM 830 C CA . GLU A 1 132 ? 8.401 17.933 35.684 1.00 28.12 125 GLU A CA 1
ATOM 831 C C . GLU A 1 132 ? 7.894 19.305 35.312 1.00 27.29 125 GLU A C 1
ATOM 832 O O . GLU A 1 132 ? 6.662 19.578 35.375 1.00 24.90 125 GLU A O 1
ATOM 838 N N . PHE A 1 133 ? 8.827 20.147 34.859 1.00 26.90 126 PHE A N 1
ATOM 839 C CA . PHE A 1 133 ? 8.602 21.537 34.573 1.00 28.70 126 PHE A CA 1
ATOM 840 C C . PHE A 1 133 ? 8.838 21.906 33.124 1.00 28.55 126 PHE A C 1
ATOM 841 O O . PHE A 1 133 ? 9.722 21.319 32.478 1.00 27.86 126 PHE A O 1
ATOM 849 N N . LYS A 1 134 ? 8.091 22.892 32.662 1.00 31.68 127 LYS A N 1
ATOM 850 C CA . LYS A 1 134 ? 8.319 23.551 31.379 1.00 32.15 127 LYS A CA 1
ATOM 851 C C . LYS A 1 134 ? 8.217 25.015 31.600 1.00 31.41 127 LYS A C 1
ATOM 852 O O . LYS A 1 134 ? 7.191 25.563 31.997 1.00 29.26 127 LYS A O 1
ATOM 858 N N . ASN A 1 135 ? 9.313 25.700 31.338 1.00 34.65 128 ASN A N 1
ATOM 859 C CA . ASN A 1 135 ? 9.331 27.168 31.552 1.00 34.50 128 ASN A CA 1
ATOM 860 C C . ASN A 1 135 ? 8.847 27.567 32.918 1.00 33.46 128 ASN A C 1
ATOM 861 O O . ASN A 1 135 ? 8.095 28.504 33.104 1.00 33.81 128 ASN A O 1
ATOM 866 N N . GLY A 1 136 ? 9.290 26.807 33.910 1.00 32.56 129 GLY A N 1
ATOM 867 C CA . GLY A 1 136 ? 8.970 27.194 35.303 1.00 31.88 129 GLY A CA 1
ATOM 868 C C . GLY A 1 136 ? 7.602 26.807 35.816 1.00 31.46 129 GLY A C 1
ATOM 869 O O . GLY A 1 136 ? 7.277 27.033 36.997 1.00 29.66 129 GLY A O 1
ATOM 870 N N . ARG A 1 137 ? 6.774 26.230 34.935 1.00 29.44 130 ARG A N 1
ATOM 871 C CA . ARG A 1 137 ? 5.468 25.760 35.362 1.00 29.19 130 ARG A CA 1
ATOM 872 C C . ARG A 1 137 ? 5.416 24.240 35.349 1.00 25.44 130 ARG A C 1
ATOM 873 O O . ARG A 1 137 ? 6.119 23.609 34.630 1.00 25.66 130 ARG A O 1
ATOM 881 N N . VAL A 1 138 ? 4.533 23.650 36.133 1.00 25.94 131 VAL A N 1
ATOM 882 C CA . VAL A 1 138 ? 4.434 22.166 36.156 1.00 25.19 131 VAL A CA 1
ATOM 883 C C . VAL A 1 138 ? 3.818 21.678 34.819 1.00 25.04 131 VAL A C 1
ATOM 884 O O . VAL A 1 138 ? 2.755 22.211 34.403 1.00 25.99 131 VAL A O 1
ATOM 888 N N . ILE A 1 139 ? 4.488 20.745 34.153 1.00 24.91 132 ILE A N 1
ATOM 889 C CA . ILE A 1 139 ? 3.947 20.122 32.948 1.00 26.74 132 ILE A CA 1
ATOM 890 C C . ILE A 1 139 ? 3.435 18.697 33.242 1.00 26.40 132 ILE A C 1
ATOM 891 O O . ILE A 1 139 ? 2.658 18.143 32.476 1.00 23.68 132 ILE A O 1
ATOM 896 N N . ASP A 1 140 ? 3.934 18.071 34.328 1.00 24.76 133 ASP A N 1
ATOM 897 C CA . ASP A 1 140 ? 3.584 16.718 34.656 1.00 25.73 133 ASP A CA 1
ATOM 898 C C . ASP A 1 140 ? 3.785 16.428 36.136 1.00 26.27 133 ASP A C 1
ATOM 899 O O . ASP A 1 140 ? 4.808 16.856 36.706 1.00 24.93 133 ASP A O 1
ATOM 904 N N . GLY A 1 141 ? 2.796 15.808 36.745 1.00 24.48 134 GLY A N 1
ATOM 905 C CA . GLY A 1 141 ? 2.879 15.336 38.103 1.00 24.62 134 GLY A CA 1
ATOM 906 C C . GLY A 1 141 ? 2.451 13.882 38.154 1.00 25.82 134 GLY A C 1
ATOM 907 O O . GLY A 1 141 ? 1.491 13.484 37.511 1.00 24.82 134 GLY A O 1
ATOM 908 N N . ARG A 1 142 ? 3.228 13.080 38.890 1.00 25.61 135 ARG A N 1
ATOM 909 C CA . ARG A 1 142 ? 2.992 11.640 38.986 1.00 25.15 135 ARG A CA 1
ATOM 910 C C . ARG A 1 142 ? 3.058 11.212 40.402 1.00 24.54 135 ARG A C 1
ATOM 911 O O . ARG A 1 142 ? 4.133 11.237 40.994 1.00 23.70 135 ARG A O 1
ATOM 919 N N . GLU A 1 143 ? 1.902 10.825 40.932 1.00 24.77 136 GLU A N 1
ATOM 920 C CA . GLU A 1 143 ? 1.762 10.295 42.305 1.00 25.68 136 GLU A CA 1
ATOM 921 C C . GLU A 1 143 ? 2.327 8.867 42.417 1.00 26.28 136 GLU A C 1
ATOM 922 O O . GLU A 1 143 ? 1.889 7.947 41.650 1.00 25.89 136 GLU A O 1
ATOM 928 N N . HIS A 1 144 ? 3.168 8.633 43.438 1.00 24.67 137 HIS A N 1
ATOM 929 C CA . HIS A 1 144 ? 3.628 7.331 43.775 1.00 26.69 137 HIS A CA 1
ATOM 930 C C . HIS A 1 144 ? 3.289 7.087 45.266 1.00 26.90 137 HIS A C 1
ATOM 931 O O . HIS A 1 144 ? 4.021 7.520 46.160 1.00 23.89 137 HIS A O 1
ATOM 938 N N . PHE A 1 145 ? 2.187 6.415 45.542 1.00 28.29 138 PHE A N 1
ATOM 939 C CA . PHE A 1 145 ? 1.800 6.087 46.911 1.00 28.26 138 PHE A CA 1
ATOM 940 C C . PHE A 1 145 ? 2.589 4.879 47.380 1.00 28.62 138 PHE A C 1
ATOM 941 O O . PHE A 1 145 ? 3.019 4.041 46.582 1.00 29.93 138 PHE A O 1
ATOM 949 N N . TYR A 1 146 ? 2.923 4.838 48.656 1.00 27.68 139 TYR A N 1
ATOM 950 C CA . TYR A 1 146 ? 3.598 3.698 49.201 1.00 28.17 139 TYR A CA 1
ATOM 951 C C . TYR A 1 146 ? 2.551 2.589 49.291 1.00 28.42 139 TYR A C 1
ATOM 952 O O . TYR A 1 146 ? 2.622 1.663 48.556 1.00 30.05 139 TYR A O 1
ATOM 961 N N . ASP A 1 147 ? 1.558 2.777 50.130 1.00 29.59 140 ASP A N 1
ATOM 962 C CA . ASP A 1 147 ? 0.445 1.747 50.210 1.00 30.01 140 ASP A CA 1
ATOM 963 C C . ASP A 1 147 ? -0.723 2.128 49.268 1.00 29.12 140 ASP A C 1
ATOM 964 O O . ASP A 1 147 ? -1.688 2.759 49.670 1.00 29.68 140 ASP A O 1
ATOM 969 N N . LEU A 1 148 ? -0.570 1.768 48.011 1.00 29.70 141 LEU A N 1
ATOM 970 C CA . LEU A 1 148 ? -1.568 2.103 46.966 1.00 30.99 141 LEU A CA 1
ATOM 971 C C . LEU A 1 148 ? -2.911 1.429 47.303 1.00 31.91 141 LEU A C 1
ATOM 972 O O . LEU A 1 148 ? -3.967 1.962 47.055 1.00 31.92 141 LEU A O 1
ATOM 977 N N . TYR A 1 149 ? -2.830 0.267 47.938 1.00 33.41 142 TYR A N 1
ATOM 978 C CA . TYR A 1 149 ? -4.072 -0.442 48.349 1.00 33.49 142 TYR A CA 1
ATOM 979 C C . TYR A 1 149 ? -4.907 0.360 49.320 1.00 33.46 142 TYR A C 1
ATOM 980 O O . TYR A 1 149 ? -6.145 0.401 49.220 1.00 35.80 142 TYR A O 1
ATOM 997 N N . ALA A 1 150 ? -4.279 1.013 50.286 1.00 32.45 143 ALA A N 1
ATOM 998 C CA . ALA A 1 150 ? -4.963 1.895 51.184 1.00 32.93 143 ALA A CA 1
ATOM 999 C C . ALA A 1 150 ? -5.644 3.044 50.499 1.00 33.19 143 ALA A C 1
ATOM 1000 O O . ALA A 1 150 ? -6.782 3.464 50.866 1.00 31.40 143 ALA A O 1
ATOM 1002 N N . TRP A 1 151 ? -4.940 3.618 49.499 1.00 32.22 144 TRP A N 1
ATOM 1003 C CA . TRP A 1 151 ? -5.559 4.726 48.758 1.00 32.87 144 TRP A CA 1
ATOM 1004 C C . TRP A 1 151 ? -6.778 4.218 48.017 1.00 32.27 144 TRP A C 1
ATOM 1005 O O . TRP A 1 151 ? -7.851 4.842 48.070 1.00 34.74 144 TRP A O 1
ATOM 1016 N N . ASP A 1 152 ? -6.617 3.116 47.326 1.00 33.49 145 ASP A N 1
ATOM 1017 C CA . ASP A 1 152 ? -7.745 2.565 46.566 1.00 35.62 145 ASP A CA 1
ATOM 1018 C C . ASP A 1 152 ? -8.922 2.152 47.451 1.00 38.39 145 ASP A C 1
ATOM 1019 O O . ASP A 1 152 ? -10.100 2.380 47.073 1.00 37.73 145 ASP A O 1
ATOM 1024 N N . GLU A 1 153 ? -8.601 1.521 48.572 1.00 40.02 146 GLU A N 1
ATOM 1025 C CA . GLU A 1 153 ? -9.619 1.222 49.574 1.00 40.79 146 GLU A CA 1
ATOM 1026 C C . GLU A 1 153 ? -10.401 2.451 50.029 1.00 42.12 146 GLU A C 1
ATOM 1027 O O . GLU A 1 153 ? -11.631 2.398 50.053 1.00 42.97 146 GLU A O 1
ATOM 1033 N N . PHE A 1 154 ? -9.725 3.553 50.387 1.00 40.75 147 PHE A N 1
ATOM 1034 C CA . PHE A 1 154 ? -10.406 4.793 50.755 1.00 40.33 147 PHE A CA 1
ATOM 1035 C C . PHE A 1 154 ? -11.382 5.320 49.691 1.00 40.37 147 PHE A C 1
ATOM 1036 O O . PHE A 1 154 ? -12.413 5.906 50.046 1.00 40.23 147 PHE A O 1
ATOM 1044 N N . TRP A 1 155 ? -11.015 5.187 48.413 1.00 40.48 148 TRP A N 1
ATOM 1045 C CA . TRP A 1 155 ? -11.770 5.753 47.297 1.00 42.70 148 TRP A CA 1
ATOM 1046 C C . TRP A 1 155 ? -12.829 4.806 46.766 1.00 44.96 148 TRP A C 1
ATOM 1047 O O . TRP A 1 155 ? -13.549 5.133 45.821 1.00 46.22 148 TRP A O 1
ATOM 1058 N N . ARG A 1 156 ? -12.841 3.593 47.279 1.00 47.52 149 ARG A N 1
ATOM 1059 C CA . ARG A 1 156 ? -13.764 2.559 46.805 1.00 49.51 149 ARG A CA 1
ATOM 1060 C C . ARG A 1 156 ? -15.212 3.057 46.933 1.00 49.75 149 ARG A C 1
ATOM 1061 O O . ARG A 1 156 ? -15.554 3.622 47.990 1.00 50.47 149 ARG A O 1
#